Protein AF-A0A5C6YXJ8-F1 (afdb_monomer_lite)

Foldseek 3Di:
DDDDWDDDPPDIDDDDDPVCLVVLLVQLCDCVNCVVVVGVDDSVPSPD

Secondary structure (DSSP, 8-state):
--PPPEE-SS-EE----GGGHHHHHHHHH-HHHHGGGTPSPPGGGS--

Sequence (48 aa):
MHIPTLESERLVLSPPDRRCEDAYRRFYADADASGAYGGPLAPAAIWS

Radius of gyration: 13.24 Å; chains: 1; bounding box: 30×22×31 Å

Structure (mmCIF, N/CA/C/O backbone):
data_AF-A0A5C6YXJ8-F1
#
_entry.id   AF-A0A5C6YXJ8-F1
#
loop_
_atom_site.group_PDB
_atom_site.id
_atom_site.type_symbol
_atom_site.label_atom_id
_atom_site.label_alt_id
_atom_site.label_comp_id
_atom_site.label_asym_id
_atom_site.label_entity_id
_atom_site.label_seq_id
_atom_site.pdbx_PDB_ins_code
_atom_site.Cartn_x
_atom_site.Cartn_y
_atom_site.Cartn_z
_atom_site.occupancy
_atom_site.B_iso_or_equiv
_atom_site.auth_seq_id
_atom_site.auth_comp_id
_atom_site.auth_asym_id
_atom_site.auth_atom_id
_atom_site.pdbx_PDB_model_num
ATOM 1 N N . MET A 1 1 ? 8.042 -11.414 19.829 1.00 67.56 1 MET A N 1
ATOM 2 C CA . MET A 1 1 ? 7.558 -10.050 19.526 1.00 67.56 1 MET A CA 1
ATOM 3 C C . MET A 1 1 ? 6.144 -10.184 18.987 1.00 67.56 1 MET A C 1
ATOM 5 O O . MET A 1 1 ? 5.951 -10.975 18.076 1.00 67.56 1 MET A O 1
ATOM 9 N N . HIS A 1 2 ? 5.166 -9.518 19.596 1.00 88.50 2 HIS A N 1
ATOM 10 C CA . HIS A 1 2 ? 3.767 -9.548 19.162 1.00 88.50 2 HIS A CA 1
ATOM 11 C C . HIS A 1 2 ? 3.422 -8.161 18.616 1.00 88.50 2 HIS A C 1
ATOM 13 O O . HIS A 1 2 ? 3.580 -7.180 19.339 1.00 88.50 2 HIS A O 1
ATOM 19 N N . ILE A 1 3 ? 3.027 -8.078 17.344 1.00 93.75 3 ILE A N 1
ATOM 20 C CA . ILE A 1 3 ? 2.561 -6.828 16.733 1.00 93.75 3 ILE A CA 1
ATOM 21 C C . ILE A 1 3 ? 1.032 -6.816 16.866 1.00 93.75 3 ILE A C 1
ATOM 23 O O . ILE A 1 3 ? 0.399 -7.781 16.431 1.00 93.75 3 ILE A O 1
ATOM 27 N N . PRO A 1 4 ? 0.434 -5.785 17.487 1.00 9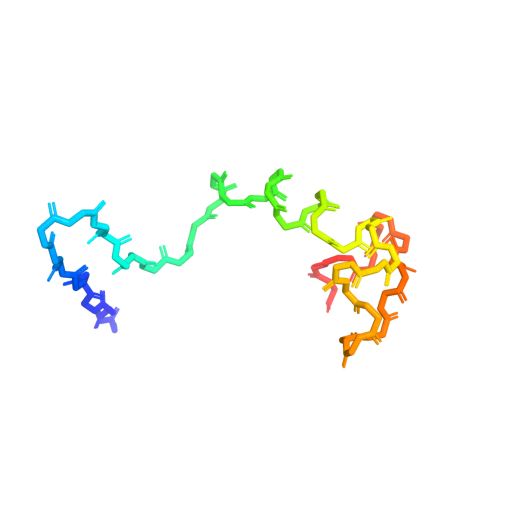5.44 4 PRO A N 1
ATOM 28 C CA . PRO A 1 4 ? -1.001 -5.756 17.732 1.00 95.44 4 PRO A CA 1
ATOM 29 C C . PRO A 1 4 ? -1.791 -5.561 16.435 1.00 95.44 4 PRO A C 1
ATOM 31 O O . PRO A 1 4 ? -1.316 -4.939 15.486 1.00 95.44 4 PRO A O 1
ATOM 34 N N . THR A 1 5 ? -3.023 -6.065 16.431 1.00 96.81 5 THR A N 1
ATOM 35 C CA . THR A 1 5 ? -4.041 -5.698 15.438 1.00 96.81 5 THR A CA 1
ATOM 36 C C . THR A 1 5 ? -4.856 -4.536 15.993 1.00 96.81 5 THR A C 1
ATOM 38 O O . THR A 1 5 ? -5.206 -4.544 17.173 1.00 96.81 5 THR A O 1
ATOM 41 N N . LEU A 1 6 ? -5.127 -3.532 15.160 1.00 97.81 6 LEU A N 1
ATOM 42 C CA . LEU A 1 6 ? -5.940 -2.371 15.516 1.00 97.81 6 LEU A CA 1
ATOM 43 C C . LEU A 1 6 ? -7.238 -2.400 14.711 1.00 97.81 6 LEU A C 1
ATOM 45 O O . LEU A 1 6 ? -7.230 -2.740 13.529 1.00 97.81 6 LEU A O 1
ATOM 49 N N . GLU A 1 7 ? -8.344 -2.019 15.336 1.00 98.38 7 GLU A N 1
ATOM 50 C CA . GLU A 1 7 ? -9.671 -2.074 14.724 1.00 98.38 7 GLU A CA 1
ATOM 51 C C . GLU A 1 7 ? -10.348 -0.704 14.766 1.00 98.38 7 GLU A C 1
ATOM 53 O O . GLU A 1 7 ? -10.152 0.099 15.679 1.00 98.38 7 GLU A O 1
ATOM 58 N N . SER A 1 8 ? -11.155 -0.446 13.746 1.00 97.75 8 SER A N 1
ATOM 59 C CA . SER A 1 8 ? -12.070 0.686 13.646 1.00 97.75 8 SER A CA 1
ATOM 60 C C . SER A 1 8 ? -13.421 0.167 13.165 1.00 97.75 8 SER A C 1
ATOM 62 O O . SER A 1 8 ? -13.540 -0.994 12.782 1.00 97.75 8 SER A O 1
ATOM 64 N N . GLU A 1 9 ? -14.427 1.035 13.098 1.00 98.31 9 GLU A N 1
ATOM 65 C CA . GLU A 1 9 ? -15.756 0.654 12.605 1.00 98.31 9 GLU A CA 1
ATOM 66 C C . GLU A 1 9 ? -15.727 0.031 11.197 1.00 98.31 9 GLU A C 1
ATOM 68 O O . GLU A 1 9 ? -16.556 -0.814 10.871 1.00 98.31 9 GLU A O 1
ATOM 73 N N . ARG A 1 10 ? -14.767 0.433 10.350 1.00 98.12 10 ARG A N 1
ATOM 74 C CA . ARG A 1 10 ? -14.733 0.041 8.931 1.00 98.12 10 A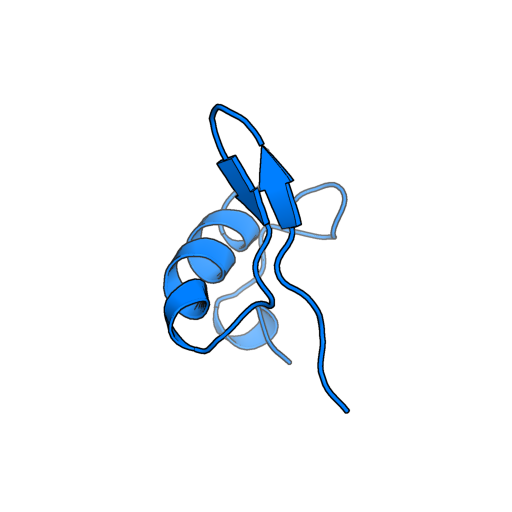RG A CA 1
ATOM 75 C C . ARG A 1 10 ? -13.543 -0.821 8.534 1.00 98.12 10 ARG A C 1
ATOM 77 O O . ARG A 1 10 ? -13.596 -1.438 7.474 1.00 98.12 10 ARG A O 1
ATOM 84 N N . LEU A 1 11 ? -12.457 -0.804 9.302 1.00 98.12 11 LEU A N 1
ATOM 85 C CA . LEU A 1 11 ? -11.174 -1.367 8.881 1.00 98.12 11 LEU A CA 1
ATOM 86 C C . LEU A 1 11 ? -10.429 -2.028 10.035 1.00 98.12 11 LEU A C 1
ATOM 88 O O . LEU A 1 11 ? -10.449 -1.538 11.165 1.00 98.12 11 LEU A O 1
ATOM 92 N N . VAL A 1 12 ? -9.703 -3.086 9.679 1.00 96.81 12 VAL A N 1
ATOM 93 C CA . VAL A 1 12 ? -8.742 -3.787 10.527 1.00 96.81 12 VAL A CA 1
ATOM 94 C C . VAL A 1 12 ? -7.345 -3.497 9.994 1.00 96.81 12 VAL A C 1
ATOM 96 O O . VAL A 1 12 ? -7.052 -3.766 8.829 1.00 96.81 12 VAL A O 1
ATOM 99 N N . LEU A 1 13 ? -6.483 -2.954 10.847 1.00 96.81 13 LEU A N 1
ATOM 100 C CA . LEU A 1 13 ? -5.061 -2.812 10.578 1.00 96.81 13 LEU A CA 1
ATOM 101 C C . LEU A 1 13 ? -4.328 -3.966 11.260 1.00 96.81 13 LEU A C 1
ATOM 103 O O . LEU A 1 13 ? -4.123 -3.959 12.474 1.00 96.81 13 LEU A O 1
ATOM 107 N N . SER A 1 14 ? -3.956 -4.968 10.470 1.00 95.19 14 SER A N 1
ATOM 108 C CA . SER A 1 14 ? -3.225 -6.146 10.931 1.00 95.19 14 SER A CA 1
ATOM 109 C C . SER A 1 14 ? -1.770 -6.132 10.450 1.00 95.19 14 SER A C 1
ATOM 111 O O . SER A 1 14 ? -1.472 -5.527 9.415 1.00 95.19 14 SER A O 1
ATOM 113 N N . PRO A 1 15 ? -0.861 -6.842 11.140 1.00 94.12 15 PRO A N 1
ATOM 114 C CA . PRO A 1 15 ? 0.488 -7.074 10.638 1.00 94.12 15 PRO A CA 1
ATOM 115 C C . PRO A 1 15 ? 0.455 -7.736 9.248 1.00 94.12 15 PRO A C 1
ATOM 117 O O . PRO A 1 15 ? -0.382 -8.618 9.029 1.00 94.12 15 PRO A O 1
ATOM 120 N N . PRO A 1 16 ? 1.349 -7.354 8.318 1.00 91.62 16 PRO A N 1
ATOM 121 C CA . PRO A 1 16 ? 1.469 -8.034 7.036 1.00 91.62 16 PRO A CA 1
ATOM 122 C C . PRO A 1 16 ? 1.848 -9.504 7.223 1.00 91.62 16 PRO A C 1
ATOM 124 O O . PRO A 1 16 ? 2.666 -9.844 8.081 1.00 91.62 16 PRO A O 1
ATOM 127 N N . ASP A 1 17 ? 1.302 -10.370 6.376 1.00 91.31 17 ASP A N 1
ATOM 128 C CA . ASP A 1 17 ? 1.722 -11.765 6.271 1.00 91.31 17 ASP A CA 1
ATOM 129 C C . ASP A 1 17 ? 1.834 -12.203 4.803 1.00 91.31 17 ASP A C 1
ATOM 131 O O . ASP A 1 17 ? 1.659 -11.405 3.881 1.00 91.31 17 ASP A O 1
ATOM 135 N N . ARG A 1 18 ? 2.145 -13.485 4.563 1.00 91.19 18 ARG A N 1
ATOM 136 C CA . ARG A 1 18 ? 2.355 -14.022 3.205 1.00 91.19 18 ARG A CA 1
ATOM 137 C C . ARG A 1 18 ? 1.144 -13.841 2.284 1.00 91.19 18 ARG A C 1
ATOM 139 O O . ARG A 1 18 ? 1.309 -13.810 1.072 1.00 91.19 18 ARG A O 1
ATOM 146 N N . ARG A 1 19 ? -0.066 -13.689 2.826 1.00 92.62 19 ARG A N 1
ATOM 147 C CA . ARG A 1 19 ? -1.287 -13.455 2.042 1.00 92.62 19 ARG A CA 1
ATOM 148 C C . ARG A 1 19 ? -1.319 -12.047 1.437 1.00 92.62 19 ARG A C 1
ATOM 150 O O . ARG A 1 19 ? -2.071 -11.816 0.496 1.00 92.62 19 ARG A O 1
ATOM 157 N N . CYS A 1 20 ? -0.498 -11.118 1.933 1.00 91.88 20 CYS A N 1
ATOM 158 C CA . CYS A 1 20 ? -0.367 -9.763 1.393 1.00 91.88 20 CYS A CA 1
ATOM 159 C C . CYS A 1 20 ? 0.479 -9.696 0.109 1.00 91.88 20 CYS A C 1
ATOM 161 O O . CYS A 1 20 ? 0.495 -8.649 -0.541 1.00 91.88 20 CYS A O 1
ATOM 163 N N . GLU A 1 21 ? 1.166 -10.780 -0.271 1.00 90.75 21 GLU A N 1
ATOM 164 C CA . GLU A 1 21 ? 2.123 -10.801 -1.385 1.00 90.75 21 GLU A CA 1
ATOM 165 C C . GLU A 1 21 ? 1.517 -10.293 -2.701 1.00 90.75 21 GLU A C 1
ATOM 167 O O . GLU A 1 21 ? 2.082 -9.408 -3.346 1.00 90.75 21 GLU A O 1
ATOM 172 N N . ASP A 1 22 ? 0.328 -10.774 -3.063 1.00 92.00 22 ASP A N 1
ATOM 173 C CA . ASP A 1 22 ? -0.341 -10.371 -4.303 1.00 92.00 22 ASP A CA 1
ATOM 174 C C . ASP A 1 22 ? -0.813 -8.914 -4.291 1.00 92.00 22 ASP A C 1
ATOM 176 O O . ASP A 1 22 ? -0.908 -8.287 -5.349 1.00 92.00 22 ASP A O 1
ATOM 180 N N . ALA A 1 23 ? -1.150 -8.369 -3.118 1.00 92.19 23 ALA A N 1
ATOM 181 C CA . ALA A 1 23 ? -1.545 -6.968 -2.985 1.00 92.19 23 ALA A CA 1
ATO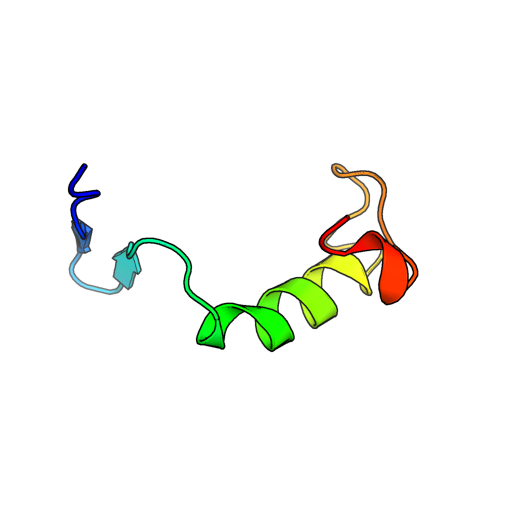M 182 C C . ALA A 1 23 ? -0.329 -6.049 -3.165 1.00 92.19 23 ALA A C 1
ATOM 184 O O . ALA A 1 23 ? -0.388 -5.091 -3.932 1.00 92.19 23 ALA A O 1
ATOM 185 N N . TYR A 1 24 ? 0.795 -6.399 -2.540 1.00 90.81 24 TYR A N 1
ATOM 186 C CA . TYR A 1 24 ? 2.069 -5.695 -2.704 1.00 90.81 24 TYR A CA 1
ATOM 187 C C . TYR A 1 24 ? 2.579 -5.748 -4.143 1.00 90.81 24 TYR A C 1
ATOM 189 O O . TYR A 1 24 ? 2.981 -4.721 -4.685 1.00 90.81 24 TYR A O 1
ATOM 197 N N . ARG A 1 25 ? 2.515 -6.917 -4.796 1.00 91.38 25 ARG A N 1
ATOM 198 C CA . ARG A 1 25 ? 2.891 -7.059 -6.213 1.00 91.38 25 ARG A CA 1
ATOM 199 C C . ARG A 1 25 ? 2.098 -6.132 -7.118 1.00 91.38 25 ARG A C 1
ATOM 201 O O . ARG A 1 25 ? 2.679 -5.496 -7.987 1.00 91.38 25 ARG A O 1
ATOM 208 N N . ARG A 1 26 ? 0.787 -6.036 -6.896 1.00 92.81 26 ARG A N 1
ATOM 209 C CA . ARG A 1 26 ? -0.076 -5.120 -7.648 1.00 92.81 26 ARG A CA 1
ATOM 210 C C . ARG A 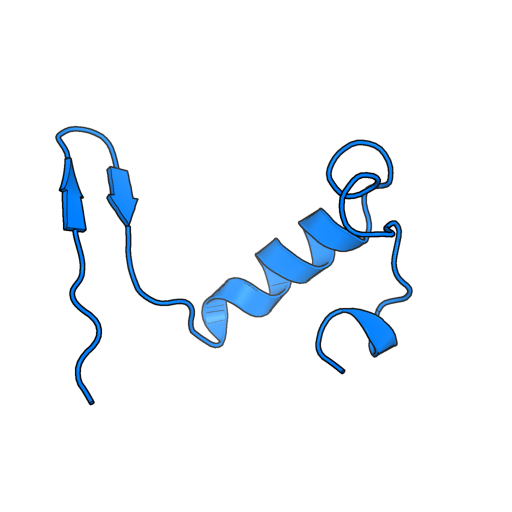1 26 ? 0.268 -3.660 -7.377 1.00 92.81 26 ARG A C 1
ATOM 212 O O . ARG A 1 26 ? 0.395 -2.906 -8.329 1.00 92.81 26 ARG A O 1
ATOM 219 N N . PHE A 1 27 ? 0.469 -3.292 -6.111 1.00 94.00 27 PHE A N 1
ATOM 220 C CA . PHE A 1 27 ? 0.839 -1.929 -5.733 1.00 94.00 27 PHE A CA 1
ATOM 221 C C . PH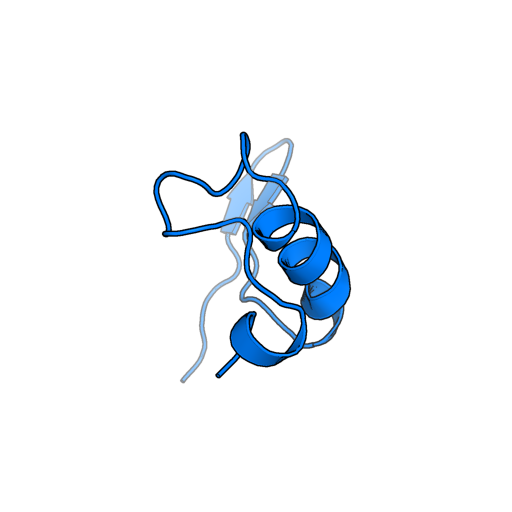E A 1 27 ? 2.155 -1.487 -6.388 1.00 94.00 27 PHE A C 1
ATOM 223 O O . PHE A 1 27 ? 2.196 -0.453 -7.041 1.00 94.00 27 PHE A O 1
ATOM 230 N N . TYR A 1 28 ? 3.213 -2.292 -6.271 1.00 93.81 28 TYR A N 1
ATOM 231 C CA . TYR A 1 28 ? 4.529 -1.941 -6.807 1.00 93.81 28 TYR A CA 1
ATOM 232 C C . TYR A 1 28 ? 4.660 -2.107 -8.323 1.00 93.81 28 TYR A C 1
ATOM 234 O O . TYR A 1 28 ? 5.602 -1.573 -8.895 1.00 93.81 28 TYR A O 1
ATOM 242 N N . ALA A 1 29 ? 3.752 -2.819 -8.992 1.00 91.56 29 ALA A N 1
ATOM 243 C CA . ALA A 1 29 ? 3.706 -2.857 -10.455 1.00 91.56 29 ALA A CA 1
ATOM 244 C C . ALA A 1 29 ? 3.040 -1.608 -11.066 1.00 91.56 29 ALA A C 1
ATOM 246 O O . ALA A 1 29 ? 3.142 -1.392 -12.273 1.00 91.56 29 ALA A O 1
ATOM 247 N N . ASP A 1 30 ? 2.362 -0.799 -10.252 1.00 94.69 30 ASP A N 1
ATOM 248 C CA . ASP A 1 30 ? 1.634 0.392 -10.675 1.00 94.69 30 ASP A CA 1
ATOM 249 C C . ASP A 1 30 ? 2.484 1.652 -10.439 1.00 94.69 30 ASP A C 1
ATOM 251 O O . ASP A 1 30 ? 2.859 1.974 -9.308 1.00 94.69 30 ASP A O 1
ATOM 255 N N . ALA A 1 31 ? 2.808 2.359 -11.523 1.00 94.88 31 ALA A N 1
ATOM 256 C CA . ALA A 1 31 ? 3.648 3.553 -11.491 1.00 94.88 31 ALA A CA 1
ATOM 257 C C . ALA A 1 31 ? 2.998 4.719 -10.731 1.00 94.88 31 ALA A C 1
ATOM 259 O O . ALA A 1 31 ? 3.686 5.430 -9.995 1.00 94.88 31 ALA A O 1
ATOM 260 N N . ASP A 1 32 ? 1.685 4.891 -10.877 1.00 96.56 32 ASP A N 1
ATOM 261 C CA . ASP A 1 32 ? 0.946 5.984 -10.247 1.00 96.56 32 ASP A CA 1
ATOM 262 C C . ASP A 1 32 ? 0.798 5.722 -8.746 1.00 96.56 32 ASP A C 1
ATOM 264 O O . ASP A 1 32 ? 0.967 6.628 -7.927 1.00 96.56 32 ASP A O 1
ATOM 268 N N . ALA A 1 33 ? 0.543 4.466 -8.367 1.00 95.00 33 ALA A N 1
ATOM 269 C CA . ALA A 1 33 ? 0.383 4.088 -6.966 1.00 95.00 33 ALA A CA 1
ATOM 270 C C . ALA A 1 33 ? 1.709 4.107 -6.186 1.00 95.00 33 ALA A C 1
ATOM 272 O O . ALA A 1 33 ? 1.729 4.477 -5.009 1.00 95.00 33 ALA A O 1
ATOM 273 N N . SER A 1 34 ? 2.813 3.700 -6.821 1.00 95.62 34 SER A N 1
ATOM 274 C CA . SER A 1 34 ? 4.076 3.410 -6.125 1.00 95.62 34 SER A CA 1
ATOM 275 C C . SER A 1 34 ? 5.261 4.297 -6.513 1.00 95.62 34 SER A C 1
ATOM 277 O O . SER A 1 34 ? 6.352 4.110 -5.971 1.00 95.62 34 SER A O 1
ATOM 279 N N . GLY A 1 35 ? 5.078 5.303 -7.375 1.00 95.38 35 GLY A N 1
ATOM 280 C CA . GLY A 1 35 ? 6.161 6.192 -7.820 1.00 95.38 35 GLY A CA 1
ATOM 281 C C . GLY A 1 35 ? 6.910 6.886 -6.674 1.00 95.38 35 GLY A C 1
ATOM 282 O O . GLY A 1 35 ? 8.136 6.986 -6.699 1.00 95.38 35 GLY A O 1
ATOM 283 N N . ALA A 1 36 ? 6.207 7.260 -5.598 1.00 94.12 36 ALA A N 1
ATOM 284 C CA . ALA A 1 36 ? 6.821 7.832 -4.391 1.00 94.12 36 ALA A CA 1
ATOM 285 C C . ALA A 1 36 ? 7.757 6.856 -3.642 1.00 94.12 36 ALA A C 1
ATOM 287 O O . ALA A 1 36 ? 8.572 7.283 -2.826 1.00 94.12 36 ALA A O 1
ATOM 288 N N . TYR A 1 37 ? 7.652 5.558 -3.929 1.00 88.81 37 TYR A N 1
ATOM 289 C CA . TYR A 1 37 ? 8.448 4.475 -3.351 1.00 88.81 37 TYR A CA 1
ATOM 290 C C . TYR A 1 37 ? 9.439 3.870 -4.363 1.00 88.81 37 TYR A C 1
ATOM 292 O O . TYR A 1 37 ? 10.028 2.827 -4.087 1.00 88.81 37 TYR A O 1
ATOM 300 N N . GLY A 1 38 ? 9.624 4.508 -5.528 1.00 89.75 38 GLY A N 1
ATOM 301 C CA . GLY A 1 38 ? 10.544 4.061 -6.579 1.00 89.75 38 GLY A CA 1
ATOM 302 C C . GLY A 1 38 ? 9.956 3.050 -7.566 1.00 89.75 38 GLY A C 1
ATOM 303 O O . GLY A 1 38 ? 10.710 2.457 -8.334 1.00 89.75 38 GLY A O 1
ATOM 304 N N . GLY A 1 39 ? 8.638 2.836 -7.551 1.00 88.50 39 GLY A N 1
ATOM 305 C CA . GLY A 1 39 ? 7.977 2.004 -8.550 1.00 88.50 39 GLY A CA 1
ATOM 306 C C . GLY A 1 39 ? 7.782 2.698 -9.910 1.00 88.50 39 GLY A C 1
ATOM 307 O O . GLY A 1 39 ? 8.013 3.902 -10.033 1.00 88.50 39 GLY A O 1
ATOM 308 N N . PRO A 1 40 ? 7.354 1.952 -10.943 1.00 93.88 40 PRO A N 1
ATOM 309 C CA . PRO A 1 40 ? 6.988 0.542 -10.888 1.00 93.88 40 PRO A CA 1
ATOM 310 C C . PRO A 1 40 ? 8.226 -0.364 -10.796 1.00 93.88 40 PRO A C 1
ATOM 312 O O . PRO A 1 40 ? 9.224 -0.163 -11.488 1.00 93.88 40 PRO A O 1
ATOM 315 N N . LEU A 1 41 ? 8.165 -1.375 -9.935 1.00 90.00 41 LEU A N 1
ATOM 316 C CA . LEU A 1 41 ? 9.248 -2.325 -9.706 1.00 90.00 41 LEU A CA 1
ATOM 317 C C . LEU A 1 41 ? 9.048 -3.595 -10.537 1.00 90.00 41 LEU A C 1
ATOM 319 O O . LEU A 1 41 ? 7.932 -4.092 -10.704 1.00 90.00 41 LEU A O 1
ATOM 323 N N . ALA A 1 42 ? 10.152 -4.177 -11.010 1.00 84.88 42 ALA A N 1
ATOM 324 C CA . ALA A 1 42 ? 10.124 -5.519 -11.583 1.00 84.88 42 ALA A CA 1
ATOM 325 C C . ALA A 1 42 ? 9.710 -6.541 -10.503 1.00 84.88 42 ALA A C 1
ATOM 327 O O . ALA A 1 42 ? 10.117 -6.380 -9.352 1.00 84.88 42 ALA A O 1
ATOM 328 N N . PRO A 1 43 ? 8.997 -7.635 -10.842 1.00 79.12 43 PRO A N 1
ATOM 329 C CA . PRO A 1 43 ? 8.490 -8.595 -9.854 1.00 79.12 43 PRO A CA 1
ATOM 330 C C . PRO A 1 43 ?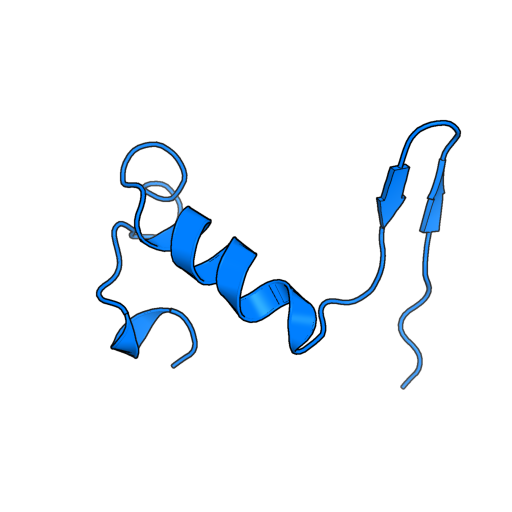 9.538 -9.123 -8.862 1.00 79.12 43 PRO A C 1
ATOM 332 O O . PRO A 1 43 ? 9.221 -9.355 -7.699 1.00 79.12 43 PRO A O 1
ATOM 335 N N . ALA A 1 44 ? 10.791 -9.273 -9.304 1.00 80.62 44 ALA A N 1
ATOM 336 C CA . ALA A 1 44 ? 11.905 -9.735 -8.476 1.00 80.62 44 ALA A CA 1
ATOM 337 C C . ALA A 1 44 ? 12.368 -8.720 -7.409 1.00 80.62 44 ALA A C 1
ATOM 339 O O . ALA A 1 44 ? 13.010 -9.119 -6.445 1.00 80.62 44 ALA A O 1
ATOM 340 N N . ALA A 1 45 ? 12.048 -7.433 -7.569 1.00 80.44 45 ALA A N 1
ATOM 341 C CA . ALA A 1 45 ? 12.459 -6.351 -6.672 1.00 80.44 45 ALA A CA 1
ATOM 342 C C . ALA A 1 45 ? 11.388 -5.979 -5.628 1.00 80.44 45 ALA A C 1
ATOM 344 O O . ALA A 1 45 ? 11.638 -5.155 -4.758 1.00 80.44 45 ALA A O 1
ATOM 345 N N . ILE A 1 46 ? 10.191 -6.574 -5.690 1.00 77.50 46 ILE A N 1
ATOM 346 C CA . ILE A 1 46 ? 9.046 -6.194 -4.839 1.00 77.50 46 ILE A CA 1
ATOM 347 C C . ILE A 1 46 ? 9.226 -6.650 -3.369 1.00 77.50 46 ILE A C 1
ATOM 349 O O . ILE A 1 46 ? 8.493 -6.205 -2.491 1.00 77.50 46 ILE A O 1
ATOM 353 N N . TRP A 1 47 ? 10.225 -7.496 -3.079 1.00 69.56 47 TRP A N 1
ATOM 354 C CA . TRP A 1 47 ? 10.470 -8.085 -1.750 1.00 69.56 47 TRP A CA 1
ATOM 355 C C . TRP A 1 47 ? 11.954 -8.396 -1.455 1.00 69.56 47 TRP A C 1
ATOM 357 O O . TRP A 1 47 ? 12.237 -9.222 -0.585 1.00 69.56 47 TRP A O 1
ATOM 367 N N . SER A 1 48 ? 12.889 -7.807 -2.211 1.00 60.03 48 SER A N 1
ATOM 368 C CA . SER A 1 48 ? 14.339 -8.046 -2.080 1.00 60.03 48 SER A CA 1
ATOM 369 C C . SER A 1 48 ? 14.973 -7.292 -0.919 1.00 60.03 48 SER A C 1
ATOM 371 O O . SER A 1 48 ? 14.656 -6.087 -0.802 1.00 60.03 48 SER A O 1
#

pLDDT: mean 90.64, std 8.14, range [60.03, 98.38]